Protein AF-U5W4P8-F1 (afdb_monomer)

Structure (mmCIF, N/CA/C/O backbone):
data_AF-U5W4P8-F1
#
_entry.id   AF-U5W4P8-F1
#
loop_
_atom_site.group_PDB
_atom_site.id
_atom_site.type_symbol
_atom_site.label_atom_id
_atom_site.label_alt_id
_atom_site.label_comp_id
_atom_site.label_asym_id
_atom_site.label_entity_id
_atom_site.label_seq_id
_atom_site.pdbx_PDB_ins_code
_atom_site.Cartn_x
_atom_site.Cartn_y
_atom_site.Cartn_z
_atom_site.occupancy
_atom_site.B_iso_or_equiv
_atom_site.auth_seq_id
_atom_site.auth_comp_id
_atom_site.auth_asym_id
_atom_site.auth_atom_id
_atom_site.pdbx_PDB_model_num
ATOM 1 N N . MET A 1 1 ? -42.801 16.240 19.421 1.00 39.66 1 MET A N 1
ATOM 2 C CA . MET A 1 1 ? -41.397 16.388 18.992 1.00 39.66 1 MET A CA 1
ATOM 3 C C . MET A 1 1 ? -40.603 15.502 19.923 1.00 39.66 1 MET A C 1
ATOM 5 O O . MET A 1 1 ? -40.592 15.795 21.107 1.00 39.66 1 MET A O 1
ATOM 9 N N . GLY A 1 2 ? -40.153 14.342 19.443 1.00 44.28 2 GLY A N 1
ATOM 10 C CA . GLY A 1 2 ? -39.454 13.375 20.290 1.00 44.28 2 GLY A CA 1
ATOM 11 C C . GLY A 1 2 ? -38.078 13.913 20.654 1.00 44.28 2 GLY A C 1
ATOM 12 O O . GLY A 1 2 ? -37.382 14.411 19.770 1.00 44.28 2 GLY A O 1
ATOM 13 N N . GLU A 1 3 ? -37.729 13.852 21.937 1.00 45.16 3 GLU A N 1
ATOM 14 C CA . GLU A 1 3 ? -36.353 14.017 22.397 1.00 45.16 3 GLU A CA 1
ATOM 15 C C . GLU A 1 3 ? -35.500 12.980 21.666 1.00 45.16 3 GLU A C 1
ATOM 17 O O . GLU A 1 3 ? -35.605 11.780 21.908 1.00 45.16 3 GLU A O 1
ATOM 22 N N . PHE A 1 4 ? -34.720 13.441 20.690 1.00 48.38 4 PHE A N 1
ATOM 23 C CA . PHE A 1 4 ? -33.642 12.645 20.130 1.00 48.38 4 PHE A CA 1
ATOM 24 C C . PHE A 1 4 ? -32.544 12.623 21.183 1.00 48.38 4 PHE A 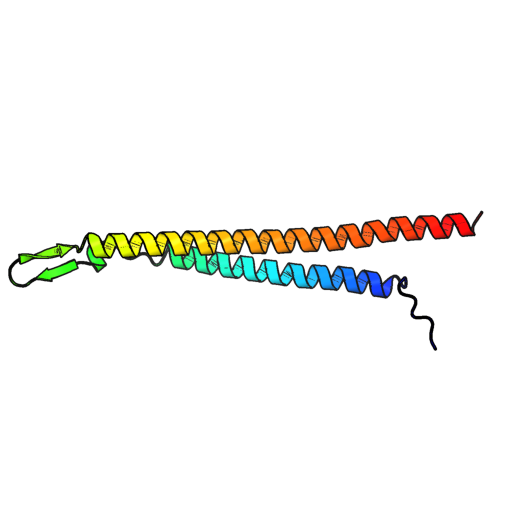C 1
ATOM 26 O O . PHE A 1 4 ? -31.781 13.581 21.314 1.00 48.38 4 PHE A O 1
ATOM 33 N N . ASP A 1 5 ? -32.523 11.553 21.969 1.00 49.84 5 ASP A N 1
ATOM 34 C CA . ASP A 1 5 ? -31.456 11.309 22.921 1.00 49.84 5 ASP A CA 1
ATOM 35 C C . ASP A 1 5 ? -30.195 10.915 22.143 1.00 49.84 5 ASP A C 1
ATOM 37 O O . ASP A 1 5 ? -29.995 9.762 21.759 1.00 49.84 5 ASP A O 1
ATOM 41 N N . TYR A 1 6 ? -29.368 11.917 21.845 1.00 49.06 6 TYR A N 1
ATOM 42 C CA . TYR A 1 6 ? -28.066 11.748 21.197 1.00 49.06 6 TYR A CA 1
ATOM 43 C C . TYR A 1 6 ? -27.115 10.844 22.005 1.00 49.06 6 TYR A C 1
ATOM 45 O O . TYR A 1 6 ? -26.104 10.414 21.457 1.00 49.06 6 TYR A O 1
ATOM 53 N N . TYR A 1 7 ? -27.444 10.552 23.269 1.00 51.81 7 TYR A N 1
ATOM 54 C CA . TYR A 1 7 ? -26.662 9.735 24.193 1.00 51.81 7 TYR A CA 1
ATOM 55 C C . TYR A 1 7 ? -27.219 8.319 24.393 1.00 51.81 7 TYR A C 1
ATOM 57 O O . TYR A 1 7 ? -26.729 7.593 25.261 1.00 51.81 7 TYR A O 1
ATOM 65 N N . ASP A 1 8 ? -28.209 7.880 23.603 1.00 57.09 8 ASP A N 1
ATOM 66 C CA . ASP A 1 8 ? -28.586 6.464 23.593 1.00 57.09 8 ASP A CA 1
ATOM 67 C C . ASP A 1 8 ? -27.357 5.644 23.163 1.00 57.09 8 ASP A C 1
ATOM 69 O O . ASP A 1 8 ? -26.868 5.779 22.037 1.00 57.09 8 ASP A O 1
ATOM 73 N N . GLY A 1 9 ? -26.848 4.786 24.057 1.00 56.53 9 GLY A N 1
ATOM 74 C CA . GLY A 1 9 ? -25.653 3.965 23.826 1.00 56.53 9 GLY A CA 1
ATOM 75 C C . GLY A 1 9 ? -25.724 3.147 22.531 1.00 56.53 9 GLY A C 1
ATOM 76 O O . GLY A 1 9 ? -24.699 2.813 21.942 1.00 56.53 9 GLY A O 1
ATOM 77 N N . LYS A 1 10 ? -26.933 2.898 22.011 1.00 58.84 10 LYS A N 1
ATOM 78 C CA . LYS A 1 10 ? -27.140 2.297 20.688 1.00 58.84 10 LYS A CA 1
ATOM 79 C C . LYS A 1 10 ? -26.621 3.153 19.530 1.00 58.84 10 LYS A C 1
ATOM 81 O O . LYS A 1 10 ? -26.064 2.593 18.596 1.00 58.84 10 LYS A O 1
ATOM 86 N N . ILE A 1 11 ? -26.790 4.475 19.557 1.00 59.75 11 ILE A N 1
ATOM 87 C CA . ILE A 1 11 ? -26.333 5.378 18.483 1.00 59.75 11 ILE A CA 1
ATOM 88 C C . ILE A 1 11 ? -24.803 5.495 18.497 1.00 59.75 11 ILE A C 1
ATOM 90 O O . ILE A 1 11 ? -24.166 5.535 17.446 1.00 59.75 11 ILE A O 1
ATOM 94 N N . LEU A 1 12 ? -24.211 5.478 19.688 1.00 59.06 12 LEU A N 1
ATOM 95 C CA . LEU A 1 12 ? -22.768 5.543 19.909 1.00 59.06 12 LEU A CA 1
ATOM 96 C C . LEU A 1 12 ? -22.027 4.289 19.450 1.00 59.06 12 LEU A C 1
ATOM 98 O O . LEU A 1 12 ? -21.044 4.397 18.717 1.00 59.06 12 LEU A O 1
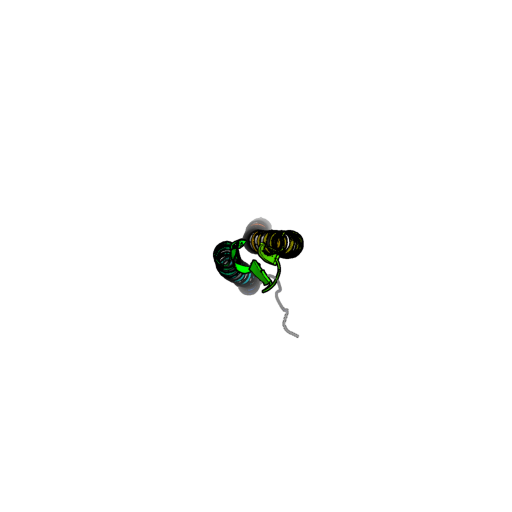ATOM 102 N N . HIS A 1 13 ? -22.542 3.106 19.789 1.00 68.44 13 HIS A N 1
ATOM 103 C CA . HIS A 1 13 ? -22.017 1.855 19.240 1.00 68.44 13 HIS A CA 1
ATOM 104 C C . HIS A 1 13 ? -22.160 1.812 17.713 1.00 68.44 13 HIS A C 1
ATOM 106 O O . HIS A 1 13 ? -21.225 1.420 17.024 1.00 68.44 13 HIS A O 1
ATOM 112 N N . VAL A 1 14 ? -23.270 2.323 17.165 1.00 73.56 14 VAL A N 1
ATOM 113 C CA . VAL A 1 14 ? -23.459 2.436 15.709 1.00 73.56 14 VAL A CA 1
ATOM 114 C C . VAL A 1 14 ? -22.426 3.370 15.064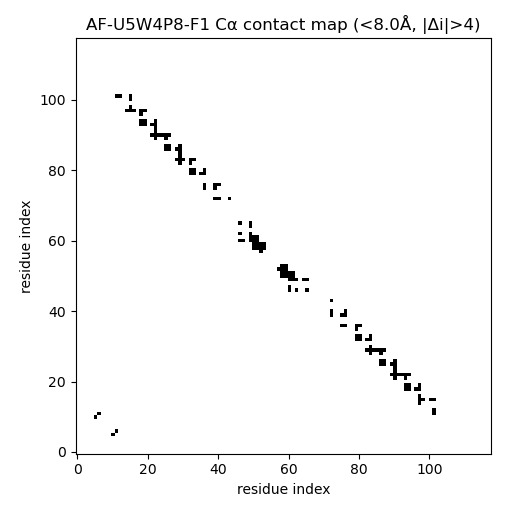 1.00 73.56 14 VAL A C 1
ATOM 116 O O . VAL A 1 14 ? -21.938 3.071 13.975 1.00 73.56 14 VAL A O 1
ATOM 119 N N . ALA A 1 15 ? -22.053 4.476 15.715 1.00 76.69 15 ALA A N 1
ATOM 120 C CA . ALA A 1 15 ? -21.017 5.381 15.216 1.00 76.69 15 ALA A CA 1
ATOM 121 C C . ALA A 1 15 ? -19.615 4.745 15.264 1.00 76.69 15 ALA A C 1
ATOM 123 O O . ALA A 1 15 ? -18.885 4.813 14.274 1.00 76.69 15 ALA A O 1
ATOM 124 N N . GLY A 1 16 ? -19.253 4.084 16.370 1.00 82.06 16 GLY A N 1
ATOM 125 C CA . GLY A 1 16 ? -17.991 3.344 16.494 1.00 82.06 16 GLY A CA 1
ATOM 126 C C . GLY A 1 16 ? -17.871 2.219 15.463 1.00 82.06 16 GLY A C 1
ATOM 127 O O . GLY A 1 16 ? -16.846 2.095 14.790 1.00 82.06 16 GLY A O 1
ATOM 128 N N . ASP A 1 17 ? -18.947 1.461 15.256 1.00 85.62 17 ASP A N 1
ATOM 129 C CA . ASP A 1 17 ? -19.009 0.388 14.262 1.00 85.62 17 ASP A CA 1
ATOM 130 C C . ASP A 1 17 ? -18.919 0.918 12.828 1.00 85.62 17 ASP A C 1
ATOM 132 O O . ASP A 1 17 ? -18.222 0.332 11.999 1.00 85.62 17 ASP A O 1
ATOM 136 N N . ALA A 1 18 ? -19.550 2.056 12.529 1.00 85.25 18 ALA A N 1
ATOM 137 C CA . ALA A 1 18 ? -19.423 2.704 11.226 1.00 85.25 18 ALA A CA 1
ATOM 138 C C . ALA A 1 18 ? -17.983 3.171 10.950 1.00 85.25 18 ALA A C 1
ATOM 140 O O . ALA A 1 18 ? -17.491 3.011 9.833 1.00 85.25 18 ALA A O 1
ATOM 141 N N . ILE A 1 19 ? -17.288 3.708 11.961 1.00 85.69 19 ILE A N 1
ATOM 142 C CA . ILE A 1 19 ? -15.883 4.126 11.845 1.00 85.69 19 ILE A CA 1
ATOM 143 C C . ILE A 1 19 ? -14.969 2.912 11.622 1.00 85.69 19 ILE A C 1
ATOM 145 O O . ILE A 1 19 ? -14.080 2.972 10.773 1.00 85.69 19 ILE A O 1
ATOM 149 N N . ARG A 1 20 ? -15.199 1.794 12.325 1.00 89.75 20 ARG A N 1
ATOM 150 C CA . ARG A 1 20 ? -14.466 0.535 12.092 1.00 89.75 20 ARG A CA 1
ATOM 151 C C . ARG A 1 20 ? -14.708 -0.017 10.693 1.00 89.75 20 ARG A C 1
ATOM 153 O O . ARG A 1 20 ? -13.751 -0.345 10.003 1.00 89.75 20 ARG A O 1
ATOM 160 N N . ALA A 1 21 ? -15.967 -0.047 10.255 1.00 91.50 21 ALA A N 1
ATOM 161 C CA . ALA A 1 21 ? -16.332 -0.512 8.922 1.00 91.50 21 ALA A CA 1
ATOM 162 C C . ALA A 1 21 ? -15.696 0.346 7.819 1.00 91.50 21 ALA A C 1
ATOM 164 O O . ALA A 1 21 ? -15.354 -0.166 6.757 1.00 91.50 21 ALA A O 1
ATOM 165 N N . GLU A 1 22 ? -15.523 1.648 8.052 1.00 89.06 22 GLU A N 1
ATOM 166 C CA . GLU A 1 22 ? -14.747 2.500 7.154 1.00 89.06 22 GLU A CA 1
ATOM 167 C C . GLU A 1 22 ? -13.253 2.147 7.198 1.00 89.06 22 GLU A C 1
ATOM 169 O O . GLU A 1 22 ? -12.643 2.004 6.142 1.00 89.06 22 GLU A O 1
ATOM 174 N N . GLY A 1 23 ? -12.678 1.928 8.386 1.00 88.81 23 GLY A N 1
ATOM 175 C CA . GLY A 1 23 ? -11.298 1.454 8.558 1.00 88.81 23 GLY A CA 1
ATOM 176 C C . GLY A 1 23 ? -11.000 0.163 7.788 1.00 88.81 23 GLY A C 1
ATOM 177 O O . GLY A 1 23 ? -10.012 0.096 7.057 1.00 88.81 23 GLY A O 1
ATOM 178 N N . ASP A 1 24 ? -11.908 -0.811 7.852 1.00 93.19 24 ASP A N 1
ATOM 179 C CA . ASP A 1 24 ? -11.795 -2.076 7.122 1.00 93.19 24 ASP A CA 1
ATOM 180 C C . ASP A 1 24 ? -11.733 -1.877 5.597 1.00 93.19 24 ASP A C 1
ATOM 182 O O . ASP A 1 24 ? -10.965 -2.562 4.921 1.00 93.19 24 ASP A O 1
ATOM 186 N N . LYS A 1 25 ? -12.439 -0.885 5.035 1.00 94.25 25 LYS A N 1
ATOM 187 C CA . LYS A 1 25 ? -12.321 -0.566 3.598 1.00 94.25 25 LYS A CA 1
ATOM 188 C C . LYS A 1 25 ? -10.925 -0.067 3.237 1.00 94.25 25 LYS A C 1
ATOM 190 O O . LYS A 1 25 ? -10.394 -0.434 2.189 1.00 94.25 25 LYS A O 1
ATOM 195 N N . TRP A 1 26 ? -10.319 0.765 4.085 1.00 91.94 26 TRP A N 1
ATOM 196 C CA . TRP A 1 26 ? -8.950 1.248 3.871 1.00 91.94 26 TRP A CA 1
ATOM 197 C C . TRP A 1 26 ? -7.935 0.116 3.993 1.00 91.94 26 TRP A C 1
ATOM 199 O O . TRP A 1 26 ? -6.980 0.052 3.220 1.00 91.94 26 TRP A O 1
ATOM 209 N N . LYS A 1 27 ? -8.167 -0.828 4.903 1.00 94.00 27 LYS A N 1
ATOM 210 C CA . LYS A 1 27 ? -7.362 -2.043 5.018 1.00 94.00 27 LYS A CA 1
ATOM 211 C C . LYS A 1 27 ? -7.450 -2.915 3.766 1.00 94.00 27 LYS A C 1
ATOM 213 O O . LYS A 1 27 ? -6.413 -3.356 3.270 1.00 94.00 27 LYS A O 1
ATOM 218 N N . ASP A 1 28 ? -8.649 -3.124 3.230 1.00 96.56 28 ASP A N 1
ATOM 219 C CA . ASP A 1 28 ? -8.835 -3.875 1.987 1.00 96.56 28 ASP A CA 1
ATOM 220 C C . ASP A 1 28 ? -8.125 -3.180 0.817 1.00 96.56 28 ASP A C 1
ATOM 222 O O . ASP A 1 28 ? -7.371 -3.813 0.075 1.00 96.56 28 ASP A O 1
ATOM 226 N N . MET A 1 29 ? -8.258 -1.855 0.717 1.00 93.75 29 MET A N 1
ATOM 227 C CA . MET A 1 29 ? -7.583 -1.055 -0.308 1.00 93.75 29 MET A CA 1
ATOM 228 C C . MET A 1 29 ? -6.053 -1.097 -0.179 1.00 93.75 29 MET A C 1
ATOM 230 O O . MET A 1 29 ? -5.351 -1.177 -1.188 1.00 93.75 29 MET A O 1
ATOM 234 N N . SER A 1 30 ? -5.524 -1.098 1.049 1.00 94.75 30 SER A N 1
ATOM 235 C CA . SER A 1 30 ? -4.099 -1.328 1.320 1.00 94.75 30 SER A CA 1
ATOM 236 C C . SER A 1 30 ? -3.658 -2.701 0.809 1.00 94.75 30 SER A C 1
ATOM 238 O O . SER A 1 30 ? -2.655 -2.809 0.105 1.00 94.75 30 SER A O 1
ATOM 240 N N . GLY A 1 31 ? -4.437 -3.747 1.099 1.00 95.88 31 GLY A N 1
ATOM 241 C CA . GLY A 1 31 ? -4.165 -5.104 0.632 1.00 95.88 31 GLY A CA 1
ATOM 242 C C . GLY A 1 31 ? -4.175 -5.226 -0.892 1.00 95.88 31 GLY A C 1
ATOM 243 O O . GLY A 1 31 ? -3.321 -5.903 -1.466 1.00 95.88 31 GLY A O 1
ATOM 244 N N . ASP A 1 32 ? -5.098 -4.548 -1.567 1.00 96.50 32 ASP A N 1
ATOM 245 C CA . ASP A 1 32 ? -5.142 -4.525 -3.027 1.00 96.50 32 ASP A CA 1
ATOM 246 C C . ASP A 1 32 ? -3.970 -3.745 -3.629 1.00 96.50 32 ASP A C 1
ATOM 248 O O . ASP A 1 32 ? -3.372 -4.206 -4.605 1.00 96.50 32 ASP A O 1
ATOM 252 N N . MET A 1 33 ? -3.560 -2.624 -3.026 1.00 94.69 33 MET A N 1
ATOM 253 C CA . MET A 1 33 ? -2.368 -1.898 -3.482 1.00 94.69 33 MET A CA 1
ATOM 254 C C . MET A 1 33 ? -1.078 -2.665 -3.243 1.00 94.69 33 MET A C 1
ATOM 256 O O . MET A 1 33 ? -0.198 -2.608 -4.099 1.00 94.69 33 MET A O 1
ATOM 260 N N . ALA A 1 34 ? -0.992 -3.470 -2.184 1.00 95.75 34 ALA A N 1
ATOM 261 C CA . ALA A 1 34 ? 0.147 -4.356 -1.980 1.00 95.75 34 ALA A CA 1
ATOM 262 C C . ALA A 1 34 ? 0.305 -5.343 -3.153 1.00 95.75 34 ALA A C 1
ATOM 264 O O . ALA A 1 34 ? 1.410 -5.524 -3.667 1.00 95.75 34 ALA A O 1
ATOM 265 N N . LYS A 1 35 ? -0.806 -5.916 -3.644 1.00 96.69 35 LYS A N 1
ATOM 266 C CA . LYS A 1 35 ? -0.799 -6.810 -4.818 1.00 96.69 35 LYS A CA 1
ATOM 267 C C . LYS A 1 35 ? -0.381 -6.071 -6.089 1.00 96.69 35 LYS A C 1
ATOM 269 O O . LYS A 1 35 ? 0.376 -6.614 -6.895 1.00 96.69 35 LYS A O 1
ATOM 274 N N . VAL A 1 36 ? -0.857 -4.838 -6.287 1.00 95.81 36 VAL A N 1
ATOM 275 C CA . VAL A 1 36 ? -0.469 -4.002 -7.440 1.00 95.81 36 VAL A CA 1
ATOM 276 C C . VAL A 1 36 ? 1.014 -3.635 -7.378 1.00 95.81 36 VAL A C 1
ATOM 278 O O . VAL A 1 36 ? 1.704 -3.732 -8.394 1.00 95.81 36 VAL A O 1
ATOM 281 N N . ALA A 1 37 ? 1.530 -3.277 -6.202 1.00 94.31 37 ALA A N 1
ATOM 282 C CA . ALA A 1 37 ? 2.941 -2.972 -5.988 1.00 94.31 37 ALA A CA 1
ATOM 283 C C . ALA A 1 37 ? 3.825 -4.188 -6.298 1.00 94.31 37 ALA A C 1
ATOM 285 O O . ALA A 1 37 ? 4.798 -4.076 -7.042 1.00 94.31 37 ALA A O 1
ATOM 286 N N . GLU A 1 38 ? 3.458 -5.367 -5.791 1.00 96.06 38 GLU A N 1
ATOM 287 C CA . GLU A 1 38 ? 4.157 -6.624 -6.072 1.00 96.06 38 GLU A CA 1
ATOM 288 C C . GLU A 1 38 ? 4.120 -6.974 -7.568 1.00 96.06 38 GLU A C 1
ATOM 290 O O . GLU A 1 38 ? 5.150 -7.276 -8.177 1.00 96.06 38 GLU A O 1
ATOM 295 N N . THR A 1 39 ? 2.952 -6.855 -8.198 1.00 95.75 39 THR A N 1
ATOM 296 C CA . THR A 1 39 ? 2.795 -7.093 -9.641 1.00 95.75 39 THR A CA 1
ATOM 297 C C . THR A 1 39 ? 3.645 -6.120 -10.462 1.00 95.75 39 THR A C 1
ATOM 299 O O . THR A 1 39 ? 4.300 -6.515 -11.420 1.00 95.75 39 THR A O 1
ATOM 302 N N . THR A 1 40 ? 3.707 -4.849 -10.069 1.00 94.06 40 THR A N 1
ATOM 303 C CA . THR A 1 40 ? 4.523 -3.841 -10.762 1.00 94.06 40 THR A CA 1
ATOM 304 C C . THR A 1 40 ? 6.010 -4.165 -10.641 1.00 94.06 40 THR A C 1
ATOM 30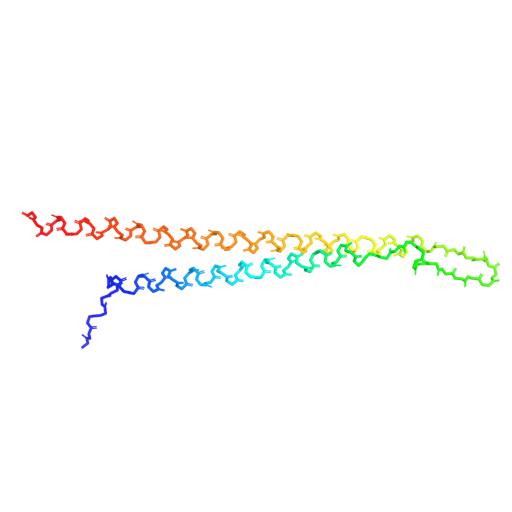6 O O . THR A 1 40 ? 6.725 -4.144 -11.639 1.00 94.06 40 THR A O 1
ATOM 309 N N . LYS A 1 41 ? 6.474 -4.550 -9.446 1.00 93.62 41 LYS A N 1
ATOM 310 C CA . LYS A 1 41 ? 7.868 -4.959 -9.206 1.00 93.62 41 LYS A CA 1
ATOM 311 C C . LYS A 1 41 ? 8.267 -6.191 -10.021 1.00 93.62 41 LYS A C 1
ATOM 313 O O . LYS A 1 41 ? 9.414 -6.289 -10.445 1.00 93.62 41 LYS A O 1
ATOM 318 N N . THR A 1 42 ? 7.335 -7.117 -10.246 1.00 93.62 42 THR A N 1
ATOM 319 C CA . THR A 1 42 ? 7.585 -8.336 -11.034 1.00 93.62 42 THR A CA 1
ATOM 320 C C . THR A 1 42 ? 7.505 -8.101 -12.545 1.00 93.62 42 THR A C 1
ATOM 322 O O . THR A 1 42 ? 8.253 -8.729 -13.293 1.00 93.62 42 THR A O 1
ATOM 325 N N . LEU A 1 43 ? 6.663 -7.172 -13.010 1.00 90.88 43 LEU A N 1
ATOM 326 C CA . LEU A 1 43 ? 6.560 -6.761 -14.415 1.00 90.88 43 LEU A CA 1
ATOM 327 C C . LEU A 1 43 ? 7.639 -5.733 -14.792 1.00 90.88 43 LEU A C 1
ATOM 329 O O . LEU A 1 43 ? 7.347 -4.601 -15.181 1.00 90.88 43 LEU A O 1
ATOM 333 N N . TRP A 1 44 ? 8.900 -6.148 -14.695 1.00 92.00 44 TRP A N 1
ATOM 334 C CA . TRP A 1 44 ? 10.046 -5.351 -15.121 1.00 92.00 44 TRP A CA 1
ATOM 335 C C . TRP A 1 44 ? 10.578 -5.806 -16.486 1.00 92.00 44 TRP A C 1
ATOM 337 O O . TRP A 1 44 ? 10.761 -6.998 -16.747 1.00 92.00 44 TRP A O 1
ATOM 347 N N . LEU A 1 45 ? 10.840 -4.848 -17.373 1.00 91.12 45 LEU A N 1
ATOM 348 C CA . LEU A 1 45 ? 11.440 -5.089 -18.679 1.00 91.12 45 LEU A CA 1
ATOM 349 C C . LEU A 1 45 ? 12.961 -5.061 -18.567 1.00 91.12 45 LEU A C 1
ATOM 351 O O . LEU A 1 45 ? 13.561 -4.048 -18.214 1.00 91.12 45 LEU A O 1
ATOM 355 N N . THR A 1 46 ? 13.591 -6.169 -18.953 1.00 88.62 46 THR A N 1
ATOM 356 C CA . THR A 1 46 ? 15.052 -6.223 -19.079 1.00 88.62 46 THR A CA 1
ATOM 357 C C . THR A 1 46 ? 15.548 -5.230 -20.139 1.00 88.62 46 THR A C 1
ATOM 359 O O . THR A 1 46 ? 14.826 -4.970 -21.106 1.00 88.62 46 THR A O 1
ATOM 362 N N . PRO A 1 47 ? 16.809 -4.759 -20.064 1.00 84.94 47 PRO A N 1
ATOM 363 C CA . PRO A 1 47 ? 17.410 -3.931 -21.113 1.00 84.94 47 PRO A CA 1
ATOM 364 C C . PRO A 1 47 ? 17.290 -4.528 -22.525 1.00 84.94 47 PRO A C 1
ATOM 366 O O . PRO A 1 47 ? 17.199 -3.794 -23.504 1.00 84.94 47 PRO A O 1
ATOM 369 N N . GLY A 1 48 ? 17.229 -5.861 -22.638 1.00 85.56 48 GLY A N 1
ATOM 370 C CA . GLY A 1 48 ? 17.020 -6.563 -23.907 1.00 85.56 48 GLY A CA 1
ATOM 371 C C . GLY A 1 48 ? 15.701 -6.212 -24.608 1.00 85.56 48 GLY A C 1
ATOM 372 O O . GLY A 1 48 ? 15.639 -6.248 -25.833 1.00 85.56 48 GLY A O 1
ATOM 373 N N . ALA A 1 49 ? 14.668 -5.802 -23.864 1.00 87.25 49 ALA A N 1
ATOM 374 C CA . ALA A 1 49 ? 13.397 -5.343 -24.429 1.00 87.25 49 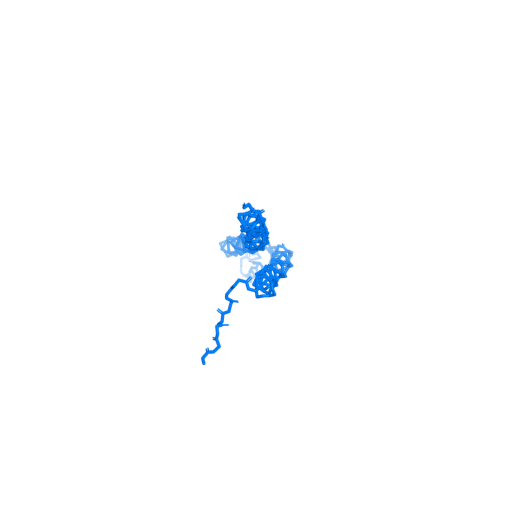ALA A CA 1
ATOM 375 C C . ALA A 1 49 ? 13.526 -4.022 -25.212 1.00 87.25 49 ALA A C 1
ATOM 377 O O . ALA A 1 49 ? 12.660 -3.701 -26.020 1.00 87.25 49 ALA A O 1
ATOM 378 N N . PHE A 1 50 ? 14.619 -3.283 -24.999 1.00 87.88 50 PHE A N 1
ATOM 379 C CA . PHE A 1 50 ? 14.933 -2.013 -25.658 1.00 87.88 50 PHE A CA 1
ATOM 380 C C . PHE A 1 50 ? 15.996 -2.172 -26.754 1.00 87.88 50 PHE A C 1
ATOM 382 O O . PHE A 1 50 ? 16.615 -1.194 -27.179 1.00 87.88 50 PHE A O 1
ATOM 389 N N . MET A 1 51 ? 16.253 -3.406 -27.204 1.00 86.50 51 MET A N 1
ATOM 390 C CA . MET A 1 51 ? 17.131 -3.656 -28.342 1.00 86.50 51 MET A CA 1
ATOM 391 C C . MET A 1 51 ? 16.470 -3.196 -29.638 1.00 86.50 51 MET A C 1
ATOM 393 O O . MET A 1 51 ? 15.400 -3.668 -30.015 1.00 86.50 51 MET A O 1
ATOM 397 N N . VAL A 1 52 ? 17.159 -2.313 -30.353 1.00 79.62 52 VAL A N 1
ATOM 398 C CA . VAL A 1 52 ? 16.812 -1.918 -31.712 1.00 79.62 52 VAL A CA 1
ATOM 399 C C . VAL A 1 52 ? 17.730 -2.682 -32.658 1.00 79.62 52 VAL A C 1
ATOM 401 O O . VAL A 1 52 ? 18.957 -2.587 -32.577 1.00 79.62 52 VAL A O 1
ATOM 404 N N . ALA A 1 53 ? 17.135 -3.479 -33.543 1.00 75.00 53 ALA A N 1
ATOM 405 C CA . ALA A 1 53 ? 17.867 -4.123 -34.622 1.00 75.00 53 ALA A CA 1
ATOM 406 C C . ALA A 1 53 ? 18.038 -3.117 -35.767 1.00 75.00 53 ALA A C 1
ATOM 408 O O . ALA A 1 53 ? 17.101 -2.882 -36.530 1.00 75.00 53 ALA A O 1
ATOM 409 N N . ASP A 1 54 ? 19.224 -2.519 -35.874 1.00 71.81 54 ASP A N 1
ATOM 410 C CA . ASP A 1 54 ? 19.602 -1.721 -37.038 1.00 71.81 54 ASP A CA 1
ATOM 411 C C . ASP A 1 54 ? 20.271 -2.638 -38.086 1.00 71.81 54 ASP A C 1
ATOM 413 O O . ASP A 1 54 ? 21.302 -3.253 -37.788 1.00 71.81 54 ASP A O 1
ATOM 417 N N . PRO A 1 55 ? 19.723 -2.746 -39.315 1.00 70.19 55 PRO A N 1
ATOM 418 C CA . PRO A 1 55 ? 20.311 -3.546 -40.392 1.00 70.19 55 PRO A CA 1
ATOM 419 C C . PRO A 1 55 ? 21.741 -3.144 -40.785 1.00 70.19 55 PRO A C 1
ATOM 421 O O . PRO A 1 55 ? 22.449 -3.952 -41.384 1.00 70.19 55 PRO A O 1
ATOM 424 N N . TRP A 1 56 ? 22.166 -1.917 -40.477 1.00 76.38 56 TRP A N 1
ATOM 425 C CA . TRP A 1 56 ? 23.456 -1.351 -40.875 1.00 76.38 56 TRP A CA 1
ATOM 426 C C . TRP A 1 56 ? 24.459 -1.246 -39.723 1.00 76.38 56 TRP A C 1
ATOM 428 O O . TRP A 1 56 ? 25.663 -1.319 -39.966 1.00 76.38 56 TRP A O 1
ATOM 438 N N . ALA A 1 57 ? 23.984 -1.097 -38.482 1.00 73.12 57 ALA A N 1
ATOM 439 C CA . ALA A 1 57 ? 24.828 -0.913 -37.295 1.00 73.12 57 ALA A CA 1
ATOM 440 C C . ALA A 1 57 ? 24.873 -2.132 -36.349 1.00 73.12 57 ALA A C 1
ATOM 442 O O . ALA A 1 57 ? 25.676 -2.155 -35.416 1.00 73.12 57 ALA A O 1
ATOM 443 N N . GLY A 1 58 ? 24.059 -3.164 -36.598 1.00 67.56 58 GLY A N 1
ATOM 444 C CA . GLY A 1 58 ? 23.921 -4.317 -35.708 1.00 67.56 58 GLY A CA 1
ATOM 445 C C . GLY A 1 58 ? 22.980 -4.045 -34.523 1.00 67.56 58 GLY A C 1
ATOM 446 O O . GLY A 1 58 ? 22.407 -2.961 -34.409 1.00 67.56 58 GLY A O 1
ATOM 447 N N . PRO A 1 59 ? 22.756 -5.039 -33.643 1.00 72.12 59 PRO A N 1
ATOM 448 C CA . PRO A 1 59 ? 21.866 -4.877 -32.500 1.00 72.12 59 PRO A CA 1
ATOM 449 C C . PRO A 1 59 ? 22.473 -3.925 -31.463 1.00 72.12 59 PRO A C 1
ATOM 451 O O . PRO A 1 59 ? 23.549 -4.189 -30.926 1.00 72.12 59 PRO A O 1
ATOM 454 N N . ALA A 1 60 ? 21.751 -2.855 -31.136 1.00 76.06 60 ALA A N 1
ATOM 455 C CA . ALA A 1 60 ? 22.113 -1.920 -30.076 1.00 76.06 60 ALA A CA 1
ATOM 456 C C . ALA A 1 60 ? 20.965 -1.789 -29.070 1.00 76.06 60 ALA A C 1
ATOM 458 O O . ALA A 1 60 ? 19.795 -1.728 -29.444 1.00 76.06 60 ALA A O 1
ATOM 459 N N . VAL A 1 61 ? 21.292 -1.746 -27.779 1.00 78.12 61 VAL A N 1
ATOM 460 C CA . VAL A 1 61 ? 20.320 -1.427 -26.723 1.00 78.12 61 VAL A CA 1
ATOM 461 C C . VAL A 1 61 ? 20.159 0.088 -26.660 1.00 78.12 61 VAL A C 1
ATOM 463 O O . VAL A 1 61 ? 21.152 0.806 -26.532 1.00 78.12 61 VAL A O 1
ATOM 466 N N . SER A 1 62 ? 18.922 0.583 -26.706 1.00 84.56 62 SER A N 1
ATOM 467 C CA . SER A 1 62 ? 18.646 1.994 -26.437 1.00 84.56 62 SER A CA 1
ATOM 468 C C . SER A 1 62 ? 18.756 2.278 -24.935 1.00 84.56 62 SER A C 1
ATOM 470 O O . SER A 1 62 ? 17.796 2.122 -24.180 1.00 84.56 62 SER A O 1
ATOM 472 N N . VAL A 1 63 ? 19.952 2.681 -24.491 1.00 84.44 63 VAL A N 1
ATOM 473 C CA . VAL A 1 63 ? 20.240 2.979 -23.074 1.00 84.44 63 VAL A CA 1
ATOM 474 C C . VAL A 1 63 ? 19.340 4.096 -22.540 1.00 84.44 63 VAL A C 1
ATOM 476 O O . VAL A 1 63 ? 18.840 3.992 -21.422 1.00 84.44 63 VAL A O 1
ATOM 479 N N . ASP A 1 64 ? 19.082 5.126 -23.347 1.00 87.12 64 ASP A N 1
ATOM 480 C CA . ASP A 1 64 ? 18.246 6.262 -22.947 1.00 87.12 64 ASP A CA 1
ATOM 481 C C . ASP A 1 64 ? 16.785 5.850 -22.725 1.00 87.12 64 ASP A C 1
ATOM 483 O O . ASP A 1 64 ? 16.175 6.242 -21.730 1.00 87.12 64 ASP A O 1
ATOM 487 N N . GLN A 1 65 ? 16.223 5.012 -23.606 1.00 88.38 65 GLN A N 1
ATOM 488 C CA . GLN A 1 65 ? 14.850 4.517 -23.451 1.00 88.38 65 GLN A CA 1
ATOM 489 C C . GLN A 1 65 ? 14.716 3.588 -22.247 1.00 88.38 65 GLN A C 1
ATOM 491 O O . GLN A 1 65 ? 13.749 3.707 -21.496 1.00 88.38 65 GLN A O 1
ATOM 496 N N . PHE A 1 66 ? 15.697 2.703 -22.038 1.00 90.44 66 PHE A N 1
ATOM 497 C CA . PHE A 1 66 ? 15.729 1.847 -20.857 1.00 90.44 66 PHE A CA 1
ATOM 498 C C . PHE A 1 66 ? 15.786 2.679 -19.569 1.00 90.44 66 PHE A C 1
ATOM 500 O O . PHE A 1 66 ? 15.020 2.418 -18.649 1.00 90.44 66 PHE A O 1
ATOM 507 N N . LYS A 1 67 ? 16.633 3.716 -19.518 1.00 91.88 67 LYS A N 1
ATOM 508 C CA . LYS A 1 67 ? 16.742 4.604 -18.354 1.00 91.88 67 LYS A CA 1
ATOM 509 C C . LYS A 1 67 ? 15.417 5.304 -18.039 1.00 91.88 67 LYS A C 1
ATOM 511 O O . LYS A 1 67 ? 14.989 5.295 -16.893 1.00 91.88 67 LYS A O 1
ATOM 516 N N . ILE A 1 68 ? 14.759 5.875 -19.051 1.00 93.38 68 ILE A N 1
ATOM 517 C CA . ILE A 1 68 ? 13.461 6.547 -18.876 1.00 93.38 68 ILE A CA 1
ATOM 518 C C . ILE A 1 68 ? 12.404 5.560 -18.368 1.00 93.38 68 ILE A C 1
ATOM 520 O O . ILE A 1 68 ? 11.623 5.895 -17.480 1.00 93.38 68 ILE A O 1
ATOM 524 N N . TYR A 1 69 ? 12.377 4.345 -18.920 1.00 94.38 69 TYR A N 1
ATOM 525 C CA . TYR A 1 69 ? 11.486 3.292 -18.444 1.00 94.38 69 TYR A CA 1
ATOM 526 C C . TYR A 1 69 ? 11.762 2.928 -16.980 1.00 94.38 69 TYR A C 1
ATOM 528 O O . TYR A 1 69 ? 10.818 2.857 -16.197 1.00 94.38 69 TYR A O 1
ATOM 536 N N . ASP A 1 70 ? 13.029 2.719 -16.615 1.00 94.50 70 ASP A N 1
ATOM 537 C CA . ASP A 1 70 ? 13.428 2.329 -15.261 1.00 94.50 70 ASP A CA 1
ATOM 538 C C . ASP A 1 70 ? 13.063 3.415 -14.239 1.00 94.50 70 ASP A C 1
ATOM 540 O O . ASP A 1 70 ? 12.471 3.108 -13.207 1.00 94.50 70 ASP A O 1
ATOM 544 N N . ASP A 1 71 ? 13.287 4.693 -14.566 1.00 95.75 71 ASP A N 1
ATOM 545 C CA . ASP A 1 71 ? 12.898 5.825 -13.714 1.00 95.75 71 ASP A CA 1
ATOM 546 C C . ASP A 1 71 ? 11.371 5.845 -13.467 1.00 95.75 71 ASP A C 1
ATOM 548 O O . ASP A 1 71 ? 10.910 6.032 -12.337 1.00 95.75 71 ASP A O 1
ATOM 552 N N . VAL A 1 72 ? 10.562 5.603 -14.508 1.00 95.25 72 VAL A N 1
ATOM 553 C CA . VAL A 1 72 ? 9.093 5.523 -14.386 1.00 95.25 72 VAL A CA 1
ATOM 554 C C . VAL A 1 72 ? 8.664 4.287 -13.594 1.00 95.25 72 VAL A C 1
ATOM 556 O O . VAL A 1 72 ? 7.760 4.374 -12.761 1.00 95.25 72 VAL A O 1
ATOM 559 N N . HIS A 1 73 ? 9.301 3.140 -13.827 1.00 95.69 73 HIS A N 1
ATOM 560 C CA . HIS A 1 73 ? 9.022 1.897 -13.109 1.00 95.69 73 HIS A CA 1
ATOM 561 C C . HIS A 1 73 ? 9.290 2.048 -11.608 1.00 95.69 73 HIS A C 1
ATOM 563 O O . HIS A 1 73 ? 8.429 1.709 -10.792 1.00 95.69 73 HIS A O 1
ATOM 569 N N . GLN A 1 74 ? 10.426 2.645 -11.239 1.00 96.06 74 GLN A N 1
ATOM 570 C CA . GLN A 1 74 ? 10.770 2.943 -9.850 1.00 96.06 74 GLN A CA 1
ATOM 571 C C . GLN A 1 74 ? 9.784 3.925 -9.210 1.00 96.06 74 GLN A C 1
ATOM 573 O O . GLN A 1 74 ? 9.358 3.710 -8.072 1.00 96.06 74 GLN A O 1
ATOM 578 N N . LEU A 1 75 ? 9.376 4.969 -9.939 1.00 96.31 75 LEU A N 1
ATOM 579 C CA . LEU A 1 75 ? 8.371 5.917 -9.461 1.00 96.31 75 LEU A CA 1
ATOM 580 C C . LEU A 1 75 ? 7.040 5.215 -9.160 1.00 96.31 75 LEU A C 1
ATOM 582 O O . LEU A 1 75 ? 6.475 5.417 -8.088 1.00 96.31 75 LEU A O 1
ATOM 586 N N . LEU A 1 76 ? 6.555 4.365 -10.069 1.00 95.94 76 LEU A N 1
ATOM 587 C CA . LEU A 1 76 ? 5.321 3.602 -9.863 1.00 95.94 76 LEU A CA 1
ATOM 588 C C . LEU A 1 76 ? 5.431 2.661 -8.661 1.00 95.94 76 LEU A C 1
ATOM 590 O O . LEU A 1 76 ? 4.529 2.635 -7.826 1.00 95.94 76 LEU A O 1
ATOM 594 N N . CYS A 1 77 ? 6.551 1.947 -8.522 1.00 96.00 77 CYS A N 1
ATOM 595 C CA . CYS A 1 77 ? 6.799 1.099 -7.355 1.00 96.00 77 CYS A CA 1
ATOM 596 C C . CYS A 1 77 ? 6.735 1.903 -6.049 1.00 96.00 77 CYS A C 1
ATOM 598 O O . CYS A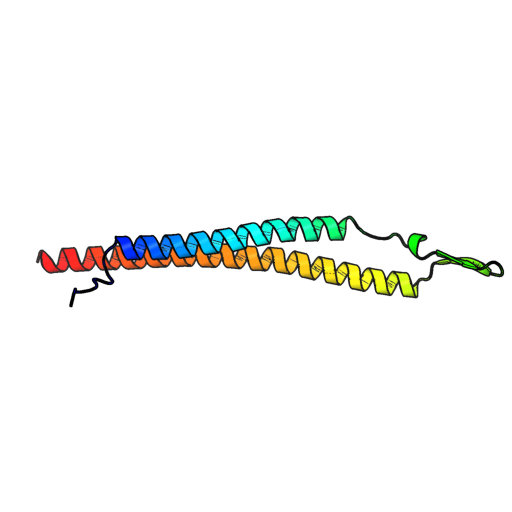 1 77 ? 6.074 1.481 -5.102 1.00 96.00 77 CYS A O 1
ATOM 600 N N . SER A 1 78 ? 7.371 3.078 -6.012 1.00 96.62 78 SER A N 1
ATOM 601 C CA . SER A 1 78 ? 7.360 3.957 -4.841 1.00 96.62 78 SER A CA 1
ATOM 602 C C . SER A 1 78 ? 5.958 4.476 -4.515 1.00 96.62 78 SER A C 1
ATOM 604 O O . SER A 1 78 ? 5.571 4.478 -3.348 1.00 96.62 78 SER A O 1
ATOM 606 N N . LEU A 1 79 ? 5.184 4.871 -5.529 1.00 96.19 79 LEU A N 1
ATOM 607 C CA . LEU A 1 79 ? 3.813 5.348 -5.347 1.00 96.19 79 LEU A CA 1
ATOM 608 C C . LEU A 1 79 ? 2.899 4.249 -4.795 1.00 96.19 79 LEU A C 1
ATOM 610 O O . LEU A 1 79 ? 2.130 4.508 -3.872 1.00 96.19 79 LEU A O 1
ATOM 614 N N . PHE A 1 80 ? 2.993 3.024 -5.314 1.00 96.25 80 PHE A N 1
ATOM 615 C CA . PHE A 1 80 ? 2.155 1.918 -4.844 1.00 96.25 80 PHE A CA 1
ATOM 616 C C . PHE A 1 80 ? 2.549 1.425 -3.447 1.00 96.25 80 PHE A C 1
ATOM 618 O O . PHE A 1 80 ? 1.670 1.120 -2.636 1.00 96.25 80 PHE A O 1
ATOM 625 N N . ASP A 1 81 ? 3.844 1.412 -3.121 1.00 93.62 81 ASP A N 1
ATOM 626 C CA . ASP A 1 81 ? 4.305 1.145 -1.754 1.00 93.62 81 ASP A CA 1
ATOM 627 C C . ASP A 1 81 ? 3.821 2.234 -0.781 1.00 93.62 81 ASP A C 1
ATOM 629 O O . ASP A 1 81 ? 3.344 1.924 0.314 1.00 93.62 81 ASP A O 1
ATOM 633 N N . GLY A 1 82 ? 3.881 3.504 -1.197 1.00 91.94 82 GLY A N 1
ATOM 634 C CA . GLY A 1 82 ? 3.364 4.640 -0.435 1.00 91.94 82 GLY A CA 1
ATOM 635 C C . GLY A 1 82 ? 1.863 4.524 -0.170 1.00 91.94 82 GLY A C 1
ATOM 636 O O . GLY A 1 82 ? 1.444 4.565 0.984 1.00 91.94 82 GLY A O 1
ATOM 637 N N . ALA A 1 83 ? 1.064 4.271 -1.209 1.00 90.25 83 ALA A N 1
ATOM 638 C CA . ALA A 1 83 ? -0.383 4.090 -1.089 1.00 90.25 83 ALA A CA 1
ATOM 639 C C . ALA A 1 83 ? -0.745 2.924 -0.154 1.00 90.25 83 ALA A C 1
ATOM 641 O O . ALA A 1 83 ? -1.615 3.057 0.706 1.00 90.25 83 ALA A O 1
ATOM 642 N N . THR A 1 84 ? -0.031 1.798 -0.264 1.00 94.81 84 THR A N 1
ATOM 643 C CA . THR A 1 84 ? -0.197 0.649 0.642 1.00 94.81 84 THR A CA 1
ATOM 644 C C . THR A 1 84 ? -0.000 1.070 2.100 1.00 94.81 84 THR A C 1
ATOM 646 O O . THR A 1 84 ? -0.823 0.742 2.960 1.00 94.81 84 THR A O 1
ATOM 649 N N . ALA A 1 85 ? 1.067 1.822 2.383 1.00 92.56 85 ALA A N 1
ATOM 650 C CA . ALA A 1 85 ? 1.384 2.284 3.727 1.00 92.56 85 ALA A CA 1
ATOM 651 C C . ALA A 1 85 ? 0.371 3.313 4.252 1.00 92.56 85 ALA A C 1
ATOM 653 O O . ALA A 1 85 ? -0.057 3.206 5.401 1.00 92.56 85 ALA A O 1
ATOM 654 N N . GLU A 1 86 ? -0.027 4.284 3.432 1.00 90.38 86 GLU A N 1
ATOM 655 C CA . GLU A 1 86 ? -0.982 5.331 3.809 1.00 90.38 86 GLU A CA 1
ATOM 656 C C . GLU A 1 86 ? -2.367 4.753 4.109 1.00 90.38 86 GLU A C 1
ATOM 658 O O . GLU A 1 86 ? -2.946 5.052 5.154 1.00 90.38 86 GLU A O 1
ATOM 663 N N . PHE A 1 87 ? -2.873 3.842 3.276 1.00 89.12 87 PHE A N 1
ATOM 664 C CA . PHE A 1 87 ? -4.158 3.187 3.525 1.00 89.12 87 PHE A CA 1
ATOM 665 C C . PHE A 1 87 ? -4.142 2.337 4.803 1.00 89.12 87 PHE A C 1
ATOM 667 O O . PHE A 1 87 ? -5.085 2.390 5.593 1.00 89.12 87 PHE A O 1
ATOM 674 N N . ALA A 1 88 ? -3.039 1.636 5.084 1.00 88.94 88 ALA A N 1
ATOM 675 C CA . ALA A 1 88 ? -2.876 0.917 6.349 1.00 88.94 88 ALA A CA 1
ATOM 676 C C . ALA A 1 88 ? -2.800 1.858 7.567 1.00 88.94 88 ALA A C 1
ATOM 678 O O . ALA A 1 88 ? -3.161 1.471 8.680 1.00 88.94 88 ALA A O 1
ATOM 679 N N . GLN A 1 89 ? -2.300 3.085 7.396 1.00 88.50 89 GLN A N 1
ATOM 680 C CA . GLN A 1 89 ? -2.299 4.090 8.461 1.00 88.50 89 GLN A CA 1
ATOM 681 C C . GLN A 1 89 ? -3.701 4.650 8.710 1.00 88.50 89 GLN A C 1
ATOM 683 O O . GLN A 1 89 ? -4.068 4.819 9.873 1.00 88.50 89 GLN A O 1
ATOM 688 N N . LEU A 1 90 ? -4.488 4.888 7.655 1.00 86.81 90 LEU A N 1
ATOM 689 C CA . LEU A 1 90 ? -5.880 5.334 7.768 1.00 86.81 90 LEU A CA 1
ATOM 690 C C . LEU A 1 90 ? -6.744 4.311 8.510 1.00 86.81 90 LEU A C 1
ATOM 692 O O . LEU A 1 90 ? -7.434 4.685 9.456 1.00 86.81 90 LEU A O 1
ATOM 696 N N . ASP A 1 91 ? -6.634 3.028 8.157 1.00 89.69 91 ASP A N 1
ATOM 697 C CA . ASP A 1 91 ? -7.268 1.922 8.887 1.00 89.69 91 ASP A CA 1
ATOM 698 C C . ASP A 1 91 ? -6.969 1.992 10.396 1.00 89.69 91 ASP A C 1
ATOM 700 O O . ASP A 1 91 ? -7.870 2.096 11.234 1.00 89.69 91 ASP A O 1
ATOM 704 N N . LYS A 1 92 ? -5.678 2.016 10.750 1.00 87.3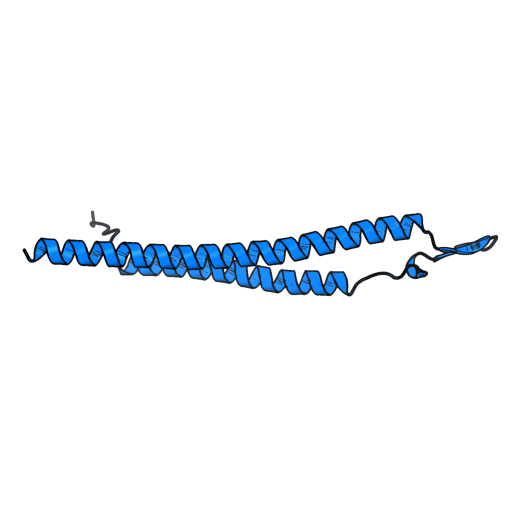1 92 LYS A N 1
ATOM 705 C CA . LYS A 1 92 ? -5.238 2.068 12.150 1.00 87.31 92 LYS A CA 1
ATOM 706 C C . LYS A 1 92 ? -5.736 3.315 12.872 1.00 87.31 92 LYS A C 1
ATOM 708 O O . LYS A 1 92 ? -6.086 3.233 14.049 1.00 87.31 92 LYS A O 1
ATOM 713 N N . ALA A 1 93 ? -5.741 4.463 12.197 1.00 87.62 93 ALA A N 1
ATOM 714 C CA . ALA A 1 93 ? -6.219 5.714 12.767 1.00 87.62 93 ALA A CA 1
ATOM 715 C C . ALA A 1 93 ? -7.721 5.644 13.065 1.00 87.62 93 ALA A C 1
ATOM 717 O O . ALA A 1 93 ? -8.131 6.000 14.167 1.00 87.62 93 ALA A O 1
ATOM 718 N N . LEU A 1 94 ? -8.528 5.124 12.137 1.00 86.38 94 LEU A N 1
ATOM 719 C CA . LEU A 1 94 ? -9.976 4.983 12.308 1.00 86.38 94 LEU A CA 1
ATOM 720 C C . LEU A 1 94 ? -10.323 3.985 13.414 1.00 86.38 94 LEU A C 1
ATOM 722 O O . LEU A 1 94 ? -11.116 4.302 14.296 1.00 86.38 94 LEU A O 1
ATOM 726 N N . HIS A 1 95 ? -9.659 2.830 13.455 1.00 88.50 95 HIS A N 1
ATOM 727 C CA . HIS A 1 95 ? -9.831 1.865 14.541 1.00 88.50 95 HIS A CA 1
ATOM 728 C C . HIS A 1 95 ? -9.460 2.443 15.910 1.00 88.50 95 HIS A C 1
ATOM 730 O O . HIS A 1 95 ? -10.145 2.192 16.906 1.00 88.50 95 HIS A O 1
ATOM 736 N N . LYS A 1 96 ? -8.390 3.244 15.970 1.00 86.94 96 LYS A N 1
ATOM 737 C CA . LYS A 1 96 ? -7.998 3.941 17.194 1.00 86.94 96 LYS A CA 1
ATOM 738 C C . LYS A 1 96 ? -9.039 4.988 17.601 1.00 86.94 96 LYS A C 1
ATOM 740 O O . LYS A 1 96 ? -9.396 5.034 18.772 1.00 86.94 96 LYS A O 1
ATOM 745 N N . LEU A 1 97 ? -9.554 5.773 16.654 1.00 80.50 97 LEU A N 1
ATOM 746 C CA . LEU A 1 97 ? -10.593 6.775 16.906 1.00 80.50 97 LEU A CA 1
ATOM 747 C C . LEU A 1 97 ? -11.894 6.139 17.403 1.00 80.50 97 LEU A C 1
ATOM 749 O O . LEU A 1 97 ? -12.452 6.617 18.384 1.00 80.50 97 LEU A O 1
ATOM 753 N N . ALA A 1 98 ? -12.346 5.044 16.785 1.00 84.12 98 ALA A N 1
ATOM 754 C CA . ALA A 1 98 ? -13.531 4.312 17.234 1.00 84.12 98 ALA A CA 1
ATOM 755 C C . ALA A 1 98 ? -13.383 3.846 18.690 1.00 84.12 98 ALA A C 1
ATOM 757 O O . ALA A 1 98 ? -14.293 4.013 19.498 1.00 84.12 98 ALA A O 1
ATOM 758 N N . LYS A 1 99 ? -12.204 3.318 19.041 1.00 86.44 99 LYS A N 1
ATOM 759 C CA . LYS A 1 99 ? -11.892 2.896 20.408 1.00 86.44 99 LYS A CA 1
ATOM 760 C C . LYS A 1 99 ? -11.871 4.072 21.391 1.00 86.44 99 LYS A C 1
ATOM 762 O O . LYS A 1 99 ? -12.458 3.977 22.461 1.00 86.44 99 LYS A O 1
ATOM 767 N N . GLU A 1 100 ? -11.204 5.174 21.047 1.00 81.69 100 GLU A N 1
ATOM 768 C CA . GLU A 1 100 ? -11.148 6.363 21.912 1.00 81.69 100 GLU A CA 1
ATOM 769 C C . GLU A 1 100 ? -12.536 6.980 22.132 1.00 81.69 100 GLU A C 1
ATOM 771 O O . GLU A 1 100 ? -12.821 7.458 23.231 1.00 81.69 100 GLU A O 1
ATOM 776 N N . TYR A 1 101 ? -13.400 6.932 21.115 1.00 77.69 101 TYR A N 1
ATOM 777 C CA . TYR A 1 101 ? -14.775 7.417 21.186 1.00 77.69 101 TYR A CA 1
ATOM 778 C C . TYR A 1 101 ? -15.610 6.608 22.188 1.00 77.69 101 TYR A C 1
ATOM 780 O O . TYR A 1 101 ? -16.212 7.184 23.090 1.00 77.69 101 TYR A O 1
ATOM 788 N N . GLU A 1 102 ? -15.560 5.276 22.115 1.00 81.69 102 GLU A N 1
ATOM 789 C CA . GLU A 1 102 ? -16.245 4.396 23.072 1.00 81.69 102 GLU A CA 1
ATOM 790 C C . GLU A 1 102 ? -15.701 4.545 24.500 1.00 81.69 102 GLU A C 1
ATOM 792 O O . GLU A 1 102 ? -16.473 4.683 25.448 1.00 81.69 102 GLU A O 1
ATOM 797 N N . GLU A 1 103 ? -14.375 4.592 24.670 1.00 80.50 103 GLU A N 1
ATOM 798 C CA . GLU A 1 103 ? -13.758 4.754 25.992 1.00 80.50 103 GLU A CA 1
ATOM 799 C C . GLU A 1 103 ? -14.080 6.115 26.635 1.00 80.50 103 GLU A C 1
ATOM 801 O O . GLU A 1 103 ? -14.162 6.233 27.860 1.00 80.50 103 GLU A O 1
ATOM 806 N N . SER A 1 104 ? -14.210 7.175 25.833 1.00 70.94 104 SER A N 1
ATOM 807 C CA . SER A 1 104 ? -14.620 8.500 26.314 1.00 70.94 104 SER A CA 1
ATOM 808 C C . SER A 1 104 ? -16.042 8.484 26.865 1.00 70.94 104 SER A C 1
ATOM 810 O O . SER A 1 104 ? -16.327 9.105 27.895 1.00 70.94 104 SER A O 1
ATOM 812 N N . ASP A 1 105 ? -16.918 7.739 26.210 1.00 63.78 105 ASP A N 1
ATOM 813 C CA . ASP A 1 105 ? -18.321 7.680 26.577 1.00 63.78 105 ASP A CA 1
ATOM 814 C C . ASP A 1 105 ? -18.579 6.751 27.759 1.00 63.78 105 ASP A C 1
ATOM 816 O O . AS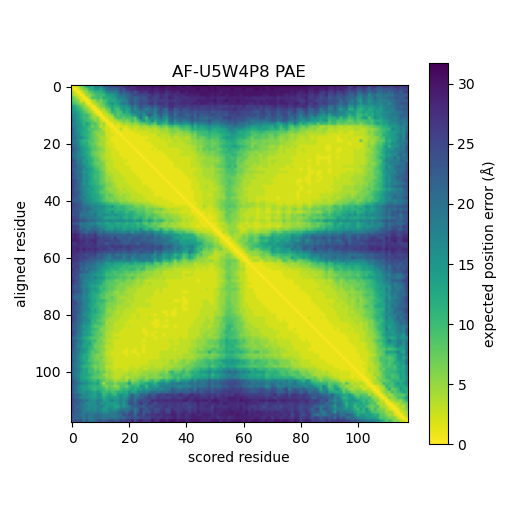P A 1 105 ? -19.317 7.132 28.667 1.00 63.78 105 ASP A O 1
ATOM 820 N N . GLU A 1 106 ? -17.877 5.619 27.860 1.00 65.31 106 GLU A N 1
ATOM 821 C CA . GLU A 1 106 ? -17.896 4.786 29.071 1.00 65.31 106 GLU A CA 1
ATOM 822 C C . GLU A 1 106 ? -17.494 5.594 30.316 1.00 65.31 106 GLU A C 1
ATOM 824 O O . GLU A 1 106 ? -18.151 5.521 31.359 1.00 65.31 106 GLU A O 1
ATOM 829 N N . ARG A 1 107 ? -16.459 6.441 30.202 1.00 63.66 107 ARG A N 1
ATOM 830 C CA . ARG A 1 107 ? -16.031 7.335 31.294 1.00 63.66 107 ARG A CA 1
ATOM 831 C C . ARG A 1 107 ? -17.077 8.395 31.645 1.00 63.66 107 ARG A C 1
ATOM 833 O O . ARG A 1 107 ? -17.176 8.786 32.809 1.00 63.66 107 ARG A O 1
ATOM 840 N N . THR A 1 108 ? -17.849 8.862 30.669 1.00 58.12 108 THR A N 1
ATOM 841 C CA . THR A 1 108 ? -18.897 9.874 30.871 1.00 58.12 108 THR A CA 1
ATOM 842 C C . THR A 1 108 ? -20.149 9.254 31.501 1.00 58.12 108 THR A C 1
ATOM 844 O O . THR A 1 108 ? -20.718 9.824 32.434 1.00 58.12 108 THR A O 1
ATOM 847 N N . TYR A 1 109 ? -20.529 8.048 31.072 1.00 51.56 109 TYR A N 1
ATOM 848 C CA . TYR A 1 109 ? -21.690 7.318 31.582 1.00 51.56 109 TYR A CA 1
ATOM 849 C C . TYR A 1 109 ? -21.531 6.904 33.054 1.00 51.56 109 TYR A C 1
ATOM 851 O O . TYR A 1 109 ? -22.453 7.086 33.853 1.00 51.56 109 TYR A O 1
ATOM 859 N N . ILE A 1 110 ? -20.340 6.426 33.445 1.00 54.44 110 ILE A N 1
ATOM 860 C CA . ILE A 1 110 ? -20.027 6.084 34.844 1.00 54.44 110 ILE A CA 1
ATOM 861 C C . ILE A 1 110 ? -20.214 7.313 35.751 1.00 54.44 110 ILE A C 1
ATOM 863 O O . ILE A 1 110 ? -20.881 7.223 36.782 1.00 54.44 110 ILE A O 1
ATOM 867 N N . ASN A 1 111 ? -19.744 8.486 35.311 1.00 51.06 111 ASN A N 1
ATOM 868 C CA . ASN A 1 111 ? -19.801 9.723 36.094 1.00 51.06 111 ASN A CA 1
ATOM 869 C C . ASN A 1 111 ? -21.234 10.225 36.347 1.00 51.06 111 ASN A C 1
ATOM 871 O O . ASN A 1 111 ? -21.558 10.648 37.453 1.00 51.06 111 ASN A O 1
ATOM 875 N N . ILE A 1 112 ? -22.124 10.156 35.352 1.00 48.59 112 ILE A N 1
ATOM 876 C CA . ILE A 1 112 ? -23.517 10.610 35.520 1.00 48.59 112 ILE A CA 1
ATOM 877 C C . ILE A 1 112 ? -24.285 9.683 36.471 1.00 48.59 112 ILE A C 1
ATOM 879 O O . ILE A 1 112 ? -25.071 10.150 37.300 1.00 48.59 112 ILE A O 1
ATOM 883 N N . SER A 1 113 ? -24.042 8.372 36.383 1.00 50.44 113 SER A N 1
ATOM 884 C CA . SER A 1 113 ? -24.732 7.381 37.213 1.00 50.44 113 SER A CA 1
ATOM 885 C C . SER A 1 113 ? -24.337 7.434 38.696 1.00 50.44 113 SER A C 1
ATOM 887 O O . SER A 1 113 ? -25.158 7.091 39.550 1.00 50.44 113 SER A O 1
ATOM 889 N N . ASP A 1 114 ? -23.125 7.909 39.000 1.00 49.09 114 ASP A N 1
ATOM 890 C CA . ASP A 1 114 ? -22.637 8.109 40.367 1.00 49.09 114 ASP A CA 1
ATOM 891 C C . ASP A 1 114 ? -23.108 9.448 40.958 1.00 49.09 114 ASP A C 1
ATOM 893 O O . ASP A 1 114 ? -23.432 9.513 42.142 1.00 49.09 114 ASP A O 1
ATOM 897 N N . ILE A 1 115 ? -23.243 10.499 40.137 1.00 50.00 115 ILE A N 1
ATOM 898 C CA . ILE A 1 115 ? -23.780 11.802 40.571 1.00 50.00 115 ILE A CA 1
ATOM 899 C C . ILE A 1 115 ? -25.267 11.704 40.944 1.00 50.00 115 ILE A C 1
ATOM 901 O O . ILE A 1 115 ? -25.690 12.331 41.907 1.00 50.00 115 ILE A O 1
ATOM 905 N N . TYR A 1 116 ? -26.065 10.906 40.228 1.00 41.16 116 TYR A N 1
ATOM 906 C CA . TYR A 1 116 ? -27.503 10.751 40.512 1.00 41.16 116 TYR A CA 1
ATOM 907 C C . TYR A 1 116 ? -27.831 9.787 41.667 1.00 41.16 116 TYR A C 1
ATOM 909 O O . TYR A 1 116 ? -28.996 9.670 42.051 1.00 41.16 116 TYR A O 1
ATOM 917 N N . LYS A 1 117 ? -26.834 9.073 42.205 1.00 49.19 117 LYS A N 1
ATOM 918 C CA . LYS A 1 117 ? -26.981 8.191 43.378 1.00 49.19 117 LYS A CA 1
ATOM 919 C C . LYS A 1 117 ? -26.510 8.833 44.692 1.00 49.19 117 LYS A C 1
ATOM 921 O O . LYS A 1 117 ? -26.684 8.203 45.736 1.00 49.19 117 LYS A O 1
ATOM 926 N N . ALA A 1 118 ? -25.918 10.029 44.639 1.00 42.34 118 ALA A N 1
ATOM 927 C CA . ALA A 1 118 ? -25.545 10.844 45.799 1.00 42.34 118 ALA A CA 1
ATOM 928 C C . ALA A 1 118 ? -26.680 11.804 46.186 1.00 42.34 118 ALA A C 1
ATOM 930 O O . ALA A 1 118 ? -26.853 12.028 47.406 1.00 42.34 118 ALA A O 1
#

Sequence (118 aa):
MGEFDYYDGKILHVAGDAIRAEGDKWKDMSGDMAKVAETTKTLWLTPGAFMVADPWAGPAVSVDQFKIYDDVHQLLCSLFDGATAEFAQLDKALHKLAKEYEESDERTYINISDIYKA

Foldseek 3Di:
DDPPPPLPVVVLLVVLVVLLVVLVVLLVQLVVLVVVLVVLVVPDDDLVVQWDADPVPGTDRPPVVNVVSVVVSVVSSVVSNVSSVVSNVSSVVSNVVSVVSVVVSVVVVVVVVVVVVD
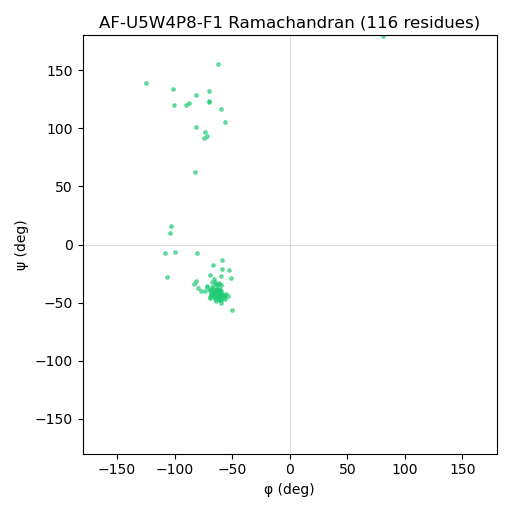
Solvent-accessible surface area (backbone atoms only — not comparable to full-atom values): 6374 Å² total; per-residue (Å²): 133,80,84,79,65,84,76,44,66,70,60,51,52,51,51,31,50,51,36,36,56,52,15,53,52,30,39,50,51,13,56,52,28,46,54,49,25,52,50,51,67,66,68,64,80,57,65,73,78,38,50,45,80,40,97,86,80,45,79,42,65,43,61,68,61,42,48,56,50,48,56,52,51,51,49,51,38,52,51,28,50,48,49,19,53,51,26,45,47,50,16,52,49,29,44,49,48,25,50,52,53,53,56,53,46,56,58,50,53,56,52,55,61,54,60,77,72,109

Nearest PDB structures (foldseek):
  6nr8-assembly1_1  TM=3.731E-01  e=1.172E+00  Homo sapiens
  6zw4-assembly1_QB  TM=4.081E-01  e=6.208E+00  Nostoc punctiforme
  6zw4-assembly1_CC  TM=4.081E-01  e=6.208E+00  Nostoc punctiforme
  4wpc-assembly1_B  TM=3.413E-01  e=7.024E+00  Saccharomyces cerevisiae S288C

Radius of gyration: 27.24 Å; Cα contacts (8 Å, |Δi|>4): 83; chains: 1; bounding box: 66×25×87 Å

Organism: NCBI:txid1246995

pLDDT: mean 80.14, std 16.61, range [39.66, 96.69]

Mean predicted aligned error: 10.97 Å

Secondary structure (DSSP, 8-state):
-----TT-HHHHHHHHHHHHHHHHHHHHHHHHHHHHHHHHHHSPPPGGGGEEEETTTEEEE-HHHHHHHHHHHHHHHHHHHHHHHHHHHHHHHHHHHHHHHHHHHHHHHHHHHHHTT-